Protein AF-A0A3N5TZY8-F1 (afdb_monomer_lite)

Structure (mmCIF, N/CA/C/O backbone):
data_AF-A0A3N5TZY8-F1
#
_entry.id   AF-A0A3N5TZY8-F1
#
loop_
_atom_site.group_PDB
_atom_site.id
_atom_site.type_symbol
_atom_site.label_atom_id
_atom_site.label_alt_id
_atom_site.label_comp_id
_atom_site.label_asym_id
_atom_site.label_entity_id
_atom_site.label_seq_id
_atom_site.pdbx_PDB_ins_code
_atom_site.Cartn_x
_atom_site.Cartn_y
_atom_site.Cartn_z
_a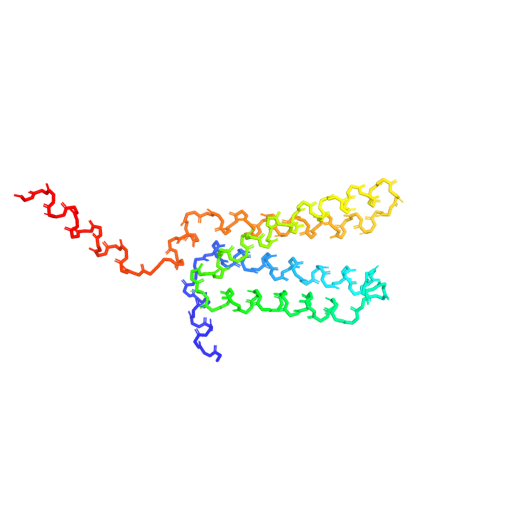tom_site.occupancy
_atom_site.B_iso_or_equiv
_atom_site.auth_seq_id
_atom_site.auth_comp_id
_atom_site.auth_asym_id
_atom_site.auth_atom_id
_atom_site.pdbx_PDB_model_num
ATOM 1 N N . MET A 1 1 ? -3.711 -16.053 18.775 1.00 50.53 1 MET A N 1
ATOM 2 C CA . MET A 1 1 ? -4.533 -16.013 17.538 1.00 50.53 1 MET A CA 1
ATOM 3 C C . MET A 1 1 ? -6.031 -15.819 17.811 1.00 50.53 1 MET A C 1
ATOM 5 O O . MET A 1 1 ? -6.630 -15.001 17.126 1.00 50.53 1 MET A O 1
ATOM 9 N N . LEU A 1 2 ? -6.630 -16.464 18.827 1.00 56.88 2 LEU A N 1
ATOM 10 C CA . LEU A 1 2 ? -8.052 -16.293 19.209 1.00 56.88 2 LEU A CA 1
ATOM 11 C C . LEU A 1 2 ? -8.488 -14.829 19.430 1.00 56.88 2 LEU A C 1
ATOM 13 O O . LEU A 1 2 ? -9.516 -14.411 18.905 1.00 56.88 2 LEU A O 1
ATOM 17 N N . ALA A 1 3 ? -7.658 -14.027 20.103 1.00 65.25 3 ALA A N 1
ATOM 18 C CA . ALA A 1 3 ? -7.949 -12.615 20.368 1.00 65.25 3 ALA A CA 1
ATOM 19 C C . ALA A 1 3 ? -7.985 -11.729 19.105 1.00 65.25 3 ALA A C 1
ATOM 21 O O . ALA A 1 3 ? -8.714 -10.743 19.068 1.00 65.25 3 ALA A O 1
ATOM 22 N N . ILE A 1 4 ? -7.218 -12.072 18.060 1.00 64.69 4 ILE A N 1
ATOM 23 C CA . ILE A 1 4 ? -7.213 -11.323 16.789 1.00 64.69 4 ILE A CA 1
ATOM 24 C C . ILE A 1 4 ? -8.485 -11.636 16.003 1.00 64.69 4 ILE A C 1
ATOM 26 O O . ILE A 1 4 ? -9.090 -10.731 15.440 1.00 64.69 4 ILE A O 1
ATOM 30 N N . ARG A 1 5 ? -8.925 -12.900 16.014 1.00 68.62 5 ARG A N 1
ATOM 31 C CA . ARG A 1 5 ? -10.154 -13.328 15.338 1.00 68.62 5 ARG A CA 1
ATOM 32 C C . ARG A 1 5 ? -11.398 -12.695 15.964 1.00 68.62 5 ARG A C 1
ATOM 34 O O . ARG A 1 5 ? -12.189 -12.103 15.247 1.00 68.62 5 ARG A O 1
ATOM 41 N N . GLN A 1 6 ? -11.513 -12.715 17.293 1.00 70.44 6 GLN A N 1
ATOM 42 C CA . GLN A 1 6 ? -12.619 -12.042 17.989 1.00 70.44 6 GLN A CA 1
ATOM 43 C C . GLN A 1 6 ? -12.626 -10.526 17.751 1.00 70.44 6 GLN A C 1
ATOM 45 O O . GLN A 1 6 ? -13.683 -9.945 17.520 1.00 70.44 6 GLN A O 1
ATOM 50 N N . LYS A 1 7 ? -11.448 -9.887 17.749 1.00 72.06 7 LYS A N 1
ATOM 51 C CA . LYS A 1 7 ? -11.318 -8.467 17.395 1.00 72.06 7 LYS A CA 1
ATOM 52 C C . LYS A 1 7 ? -11.697 -8.183 15.946 1.00 72.06 7 LYS A C 1
ATOM 54 O O . LYS A 1 7 ? -12.265 -7.137 15.669 1.00 72.06 7 LYS A O 1
ATOM 59 N N . TRP A 1 8 ? -11.364 -9.078 15.021 1.00 74.75 8 TRP A N 1
ATOM 60 C CA . TRP A 1 8 ? -11.760 -8.945 13.626 1.00 74.75 8 TRP A CA 1
ATOM 61 C C . TRP A 1 8 ? -13.278 -8.987 13.493 1.00 74.75 8 TRP A C 1
ATOM 63 O O . TRP A 1 8 ? -13.852 -8.137 12.825 1.00 74.75 8 TRP A O 1
ATOM 73 N N . ASP A 1 9 ? -13.951 -9.916 14.166 1.00 78.44 9 ASP A N 1
ATOM 74 C CA . ASP A 1 9 ? -15.403 -10.048 14.057 1.00 78.44 9 ASP A CA 1
ATOM 75 C C . ASP A 1 9 ? -16.139 -8.801 14.570 1.00 78.44 9 ASP A C 1
ATOM 77 O O . ASP A 1 9 ? -17.080 -8.358 13.908 1.00 78.44 9 ASP A O 1
ATOM 81 N N . SER A 1 10 ? -15.634 -8.149 15.626 1.00 77.12 10 SER A N 1
ATOM 82 C CA . SER A 1 10 ? -16.195 -6.903 16.175 1.00 77.12 10 SER A CA 1
ATOM 83 C C . SER A 1 10 ? -15.846 -5.619 15.405 1.00 77.12 10 SER A C 1
ATOM 85 O O . SER A 1 10 ? -16.407 -4.563 15.700 1.00 77.12 10 SER A O 1
ATOM 87 N N . MET A 1 11 ? -14.949 -5.665 14.411 1.00 78.50 11 MET A N 1
ATOM 88 C CA . MET A 1 11 ? -14.593 -4.477 13.624 1.00 78.50 11 MET A CA 1
ATOM 89 C C . MET A 1 11 ? -15.737 -4.023 12.701 1.00 78.50 11 MET A C 1
ATOM 91 O O . MET A 1 11 ? -16.323 -4.855 11.992 1.00 78.50 11 MET A O 1
ATOM 95 N N . PRO A 1 12 ? -15.960 -2.699 12.569 1.00 81.69 12 PRO A N 1
ATOM 96 C CA . PRO A 1 12 ? -16.850 -2.149 11.561 1.00 81.69 12 PRO A CA 1
ATOM 97 C C . PRO A 1 12 ? -16.432 -2.584 10.148 1.00 81.69 12 PRO A C 1
ATOM 99 O O . PRO A 1 12 ? -15.233 -2.675 9.848 1.00 81.69 12 PRO A O 1
ATOM 102 N N . PRO A 1 13 ? -17.389 -2.790 9.228 1.00 82.44 13 PRO A N 1
ATOM 103 C CA . PRO A 1 13 ? -17.091 -3.224 7.864 1.00 82.44 13 PRO A CA 1
ATOM 104 C C . PRO A 1 13 ? -16.195 -2.230 7.111 1.00 82.44 13 PRO A C 1
ATOM 106 O O . PRO A 1 13 ? -15.399 -2.637 6.267 1.00 82.44 13 PRO A O 1
ATOM 109 N N . VAL A 1 14 ? -16.273 -0.936 7.436 1.00 82.94 14 VAL A N 1
ATOM 110 C CA . VAL A 1 14 ? -15.402 0.104 6.866 1.00 82.94 14 VAL A CA 1
ATOM 111 C C . VAL A 1 14 ? -13.941 -0.102 7.269 1.00 82.94 14 VAL A C 1
ATOM 113 O O . VAL A 1 14 ? -13.055 0.002 6.422 1.00 82.94 14 VAL A O 1
ATOM 116 N N . VAL A 1 15 ? -13.688 -0.473 8.528 1.00 81.06 15 VAL A N 1
ATOM 117 C 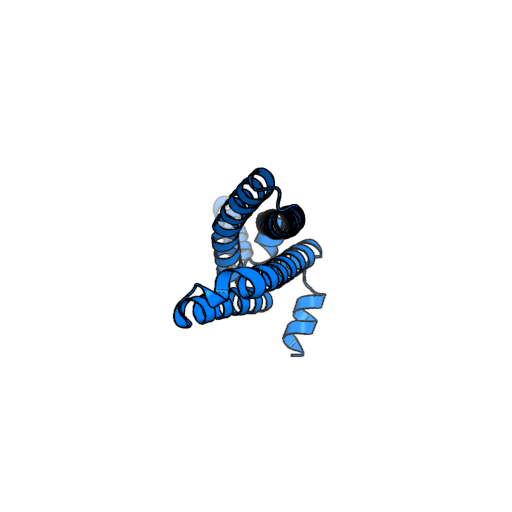CA . VAL A 1 15 ? -12.339 -0.775 9.021 1.00 81.06 15 VAL A CA 1
ATOM 118 C C . VAL A 1 15 ? -11.800 -2.018 8.321 1.00 81.06 15 VAL A C 1
ATOM 120 O O . VAL A 1 15 ? -10.703 -1.974 7.777 1.00 81.06 15 VAL A O 1
ATOM 123 N N . LYS A 1 16 ? -12.597 -3.089 8.218 1.00 84.19 16 LYS A N 1
ATOM 124 C CA . LYS A 1 16 ? -12.209 -4.313 7.490 1.00 84.19 16 LYS A CA 1
ATOM 125 C C . LYS A 1 16 ? -11.808 -4.013 6.046 1.00 84.19 16 LYS A C 1
ATOM 127 O O . LYS A 1 16 ? -10.752 -4.457 5.606 1.00 84.19 16 LYS A O 1
ATOM 132 N N . LYS A 1 17 ? -12.603 -3.208 5.331 1.00 86.44 17 LYS A N 1
ATOM 133 C CA . LYS A 1 17 ? -12.283 -2.765 3.963 1.00 86.44 17 LYS A CA 1
ATOM 134 C C . LYS A 1 17 ? -10.962 -2.000 3.908 1.00 86.44 17 LYS A C 1
ATOM 136 O O . LYS A 1 17 ? -10.139 -2.297 3.051 1.00 86.44 17 LYS A O 1
ATOM 141 N N . ALA A 1 18 ? -10.719 -1.082 4.847 1.00 85.56 18 ALA A N 1
ATOM 142 C CA . ALA A 1 18 ? -9.464 -0.336 4.923 1.00 85.56 18 ALA A CA 1
ATOM 143 C C . ALA A 1 18 ? -8.240 -1.254 5.078 1.00 85.56 18 ALA A C 1
ATOM 145 O O . ALA A 1 18 ? -7.233 -1.053 4.396 1.00 85.56 18 ALA A O 1
ATOM 146 N N . ILE A 1 19 ? -8.346 -2.265 5.952 1.00 85.12 19 ILE A N 1
ATOM 147 C CA . ILE A 1 19 ? -7.283 -3.243 6.219 1.00 85.12 19 ILE A CA 1
ATOM 148 C C . ILE A 1 19 ? -7.063 -4.146 5.008 1.00 85.12 19 ILE A C 1
ATOM 150 O O . ILE A 1 19 ? -5.924 -4.358 4.609 1.00 85.12 19 ILE A O 1
ATOM 154 N N . ILE A 1 20 ? -8.133 -4.648 4.390 1.00 88.25 20 ILE A N 1
ATOM 155 C CA . ILE A 1 20 ? -8.030 -5.494 3.195 1.00 88.25 20 ILE A CA 1
ATOM 156 C C . ILE A 1 20 ? -7.379 -4.711 2.051 1.00 88.25 20 ILE A C 1
ATOM 158 O O . ILE A 1 20 ? -6.433 -5.206 1.449 1.00 88.25 20 ILE A O 1
ATOM 162 N N . CYS A 1 21 ? -7.811 -3.472 1.792 1.00 88.94 21 CYS A N 1
ATOM 163 C CA . CYS A 1 21 ? -7.183 -2.614 0.784 1.00 88.94 21 CYS A CA 1
ATOM 164 C C . CYS A 1 21 ? -5.703 -2.351 1.092 1.00 88.94 21 CYS A C 1
ATOM 166 O O . CYS A 1 21 ? -4.890 -2.338 0.173 1.00 88.94 21 CYS A O 1
ATOM 168 N N . LEU A 1 22 ? -5.344 -2.179 2.369 1.00 88.06 22 LEU A N 1
ATOM 169 C CA . LEU A 1 22 ? -3.955 -1.999 2.792 1.00 88.06 22 LEU A CA 1
ATOM 170 C C . LEU A 1 22 ? -3.112 -3.251 2.515 1.00 88.06 22 LEU A C 1
ATOM 172 O O . LEU A 1 22 ? -2.033 -3.143 1.942 1.00 88.06 22 LEU A O 1
ATOM 176 N N . LEU A 1 23 ? -3.615 -4.430 2.895 1.00 89.50 23 LEU A N 1
ATOM 177 C CA . LEU A 1 23 ? -2.947 -5.715 2.670 1.00 89.50 23 LEU A CA 1
ATOM 178 C C . LEU A 1 23 ? -2.761 -5.991 1.179 1.00 89.50 23 LEU A C 1
ATOM 180 O O . LEU A 1 23 ? -1.676 -6.380 0.760 1.00 89.50 23 LEU A O 1
ATOM 184 N N . VAL A 1 24 ? -3.799 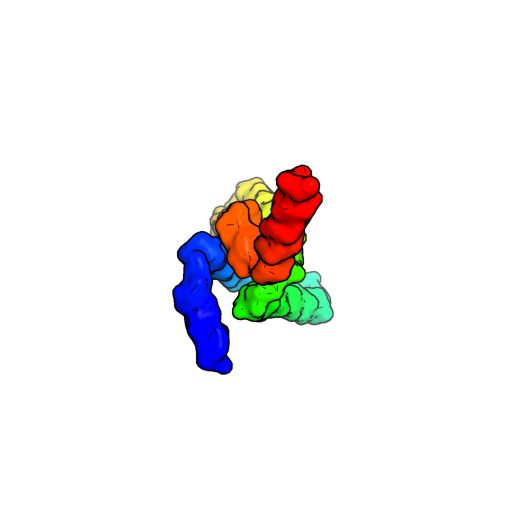-5.746 0.376 1.00 91.94 24 VAL A N 1
ATOM 185 C CA . VAL A 1 24 ? -3.732 -5.871 -1.084 1.00 91.94 24 VAL A CA 1
ATOM 186 C C . VAL A 1 24 ? -2.718 -4.883 -1.658 1.00 91.94 24 VAL A C 1
ATOM 188 O O . VAL A 1 24 ? -1.875 -5.288 -2.450 1.00 91.94 24 VAL A O 1
ATOM 191 N N . GLY A 1 25 ? -2.735 -3.619 -1.224 1.00 90.06 25 GLY A N 1
ATOM 192 C CA . GLY A 1 25 ? -1.767 -2.610 -1.662 1.00 90.06 25 GLY A CA 1
ATOM 193 C C . GLY A 1 25 ? -0.321 -3.026 -1.387 1.00 90.06 25 GLY A C 1
ATOM 194 O O . GLY A 1 25 ? 0.515 -2.952 -2.283 1.00 90.06 25 GLY A O 1
ATOM 195 N N . TRP A 1 26 ? -0.031 -3.538 -0.187 1.00 91.69 26 TRP A N 1
ATOM 196 C CA . TRP A 1 26 ? 1.301 -4.048 0.160 1.00 91.69 26 TRP A CA 1
ATOM 197 C C . TRP A 1 26 ? 1.679 -5.319 -0.601 1.00 91.69 26 TRP A C 1
ATOM 199 O O . TRP A 1 26 ? 2.819 -5.438 -1.041 1.00 91.69 26 TRP A O 1
ATOM 209 N N . ALA A 1 27 ? 0.742 -6.246 -0.806 1.00 91.50 27 ALA A N 1
ATOM 210 C CA . ALA A 1 27 ? 0.995 -7.453 -1.588 1.00 91.50 27 ALA A CA 1
ATOM 211 C C . ALA A 1 27 ? 1.375 -7.110 -3.036 1.00 91.50 27 ALA A C 1
ATOM 213 O O . ALA A 1 27 ? 2.383 -7.599 -3.543 1.00 91.50 27 ALA A O 1
ATOM 214 N N . VAL A 1 28 ? 0.618 -6.219 -3.681 1.00 92.25 28 VAL A N 1
ATOM 215 C CA . VAL A 1 28 ? 0.917 -5.780 -5.050 1.00 92.25 28 VAL A CA 1
ATOM 216 C C . VAL A 1 28 ? 2.192 -4.938 -5.098 1.00 92.25 28 VAL A C 1
ATOM 218 O O . VAL A 1 28 ? 3.003 -5.131 -6.003 1.00 92.25 28 VAL A O 1
ATOM 221 N N . HIS A 1 29 ? 2.437 -4.090 -4.091 1.00 91.12 29 HIS A N 1
ATOM 222 C CA . HIS A 1 29 ? 3.714 -3.391 -3.945 1.00 91.12 29 HIS A CA 1
ATOM 223 C C . HIS A 1 29 ? 4.885 -4.374 -3.919 1.00 91.12 29 HIS A C 1
ATOM 225 O O . HIS A 1 29 ? 5.865 -4.133 -4.609 1.00 91.12 29 HIS A O 1
ATOM 231 N N . TYR A 1 30 ? 4.803 -5.479 -3.173 1.00 90.19 30 TYR A N 1
ATOM 232 C CA . TYR A 1 30 ? 5.887 -6.461 -3.132 1.00 90.19 30 TYR A CA 1
ATOM 233 C C . TYR A 1 30 ? 6.065 -7.206 -4.450 1.00 90.19 30 TYR A C 1
ATOM 235 O O . TYR A 1 30 ? 7.203 -7.436 -4.845 1.00 90.19 30 TYR A O 1
ATOM 243 N N . ILE A 1 31 ? 4.982 -7.520 -5.166 1.00 90.56 31 ILE A N 1
ATOM 244 C CA . ILE A 1 31 ? 5.078 -8.095 -6.517 1.00 90.56 31 ILE A CA 1
ATOM 245 C C . ILE A 1 31 ? 5.846 -7.143 -7.440 1.00 90.56 31 ILE A C 1
ATOM 247 O O . ILE A 1 31 ? 6.778 -7.562 -8.121 1.00 90.56 31 ILE A O 1
ATOM 251 N N . PHE A 1 32 ? 5.500 -5.854 -7.428 1.00 88.94 32 PHE A N 1
ATOM 252 C CA . PHE A 1 32 ? 6.204 -4.847 -8.220 1.00 88.94 32 PHE A CA 1
ATOM 253 C C . PHE A 1 32 ? 7.655 -4.651 -7.752 1.00 88.94 32 PHE A C 1
ATOM 255 O O . PHE A 1 32 ? 8.577 -4.628 -8.561 1.00 88.94 32 PHE A O 1
ATOM 262 N N . TYR A 1 33 ? 7.872 -4.545 -6.443 1.00 88.31 33 TYR A N 1
ATOM 263 C CA . TYR A 1 33 ? 9.178 -4.275 -5.859 1.00 88.31 33 TYR A CA 1
ATOM 264 C C . TYR A 1 33 ? 10.158 -5.420 -6.120 1.00 88.31 33 TYR A C 1
ATOM 266 O O . TYR A 1 33 ? 11.231 -5.178 -6.661 1.00 88.31 33 TYR A O 1
ATOM 274 N N . PHE A 1 34 ? 9.793 -6.665 -5.808 1.00 87.62 34 PHE A N 1
ATOM 275 C CA . PHE A 1 34 ? 10.664 -7.818 -6.052 1.00 87.62 34 PHE A CA 1
ATOM 276 C C . PHE A 1 34 ? 10.795 -8.173 -7.530 1.00 87.62 34 PHE A C 1
ATOM 278 O O . PHE A 1 34 ? 11.837 -8.678 -7.925 1.00 87.62 34 PHE A O 1
ATOM 285 N N . GLY A 1 35 ? 9.775 -7.892 -8.344 1.00 86.56 35 GLY A N 1
ATOM 286 C CA . GLY A 1 35 ? 9.830 -8.159 -9.779 1.00 86.56 35 GLY A CA 1
ATOM 287 C C . GLY A 1 35 ? 10.682 -7.169 -10.574 1.00 86.56 35 GLY A C 1
ATOM 288 O O . GLY A 1 35 ? 11.187 -7.540 -11.627 1.00 86.56 35 GLY A O 1
ATOM 289 N N . PHE A 1 36 ? 10.817 -5.917 -10.112 1.00 84.50 36 PHE A N 1
ATOM 290 C CA . PHE A 1 36 ? 11.364 -4.839 -10.953 1.00 84.50 36 PHE A CA 1
ATOM 291 C C . PHE A 1 36 ? 12.333 -3.872 -10.264 1.00 84.50 36 PHE A C 1
ATOM 293 O O . PHE A 1 36 ? 12.933 -3.061 -10.959 1.00 84.50 36 PHE A O 1
ATOM 300 N N . ILE A 1 37 ? 12.454 -3.887 -8.932 1.00 83.31 37 ILE A N 1
ATOM 301 C CA . ILE A 1 37 ? 13.267 -2.905 -8.188 1.00 83.31 37 ILE A CA 1
ATOM 302 C C . ILE A 1 37 ? 14.290 -3.575 -7.263 1.00 83.31 37 ILE A C 1
ATOM 304 O O . ILE A 1 37 ? 15.370 -3.031 -7.063 1.00 83.31 37 ILE A O 1
ATOM 308 N N . ALA A 1 38 ? 13.974 -4.731 -6.678 1.00 82.12 38 ALA A N 1
ATOM 309 C CA . ALA A 1 38 ? 14.774 -5.327 -5.611 1.00 82.12 38 ALA A CA 1
ATOM 310 C C . ALA A 1 38 ? 16.197 -5.708 -6.044 1.00 82.12 38 ALA A C 1
ATOM 312 O O . ALA A 1 38 ? 17.100 -5.621 -5.218 1.00 82.12 38 ALA A O 1
ATOM 313 N N . GLU A 1 39 ? 16.402 -6.094 -7.308 1.00 80.12 39 GLU A N 1
ATOM 314 C CA . GLU A 1 39 ? 17.734 -6.428 -7.840 1.00 80.12 39 GLU A CA 1
ATOM 315 C C . GLU A 1 39 ? 18.658 -5.201 -7.921 1.00 80.12 39 GLU A C 1
ATOM 317 O O . GLU A 1 39 ? 19.861 -5.319 -7.704 1.00 80.12 39 GLU A O 1
ATOM 322 N N . ASP A 1 40 ? 18.089 -4.012 -8.142 1.00 82.75 40 ASP A N 1
ATOM 323 C CA . ASP A 1 40 ? 18.828 -2.749 -8.252 1.00 82.75 40 ASP A CA 1
ATOM 324 C C . ASP A 1 40 ? 19.037 -2.054 -6.894 1.00 82.75 40 ASP A C 1
ATOM 326 O O . ASP A 1 40 ? 19.621 -0.969 -6.812 1.00 82.75 40 ASP A O 1
ATOM 330 N N . GLN A 1 41 ? 18.521 -2.631 -5.806 1.00 81.56 41 GLN A N 1
ATOM 331 C CA . GLN A 1 41 ? 18.574 -2.051 -4.466 1.00 81.56 41 GLN A CA 1
ATOM 332 C C . GLN A 1 41 ? 19.467 -2.870 -3.540 1.00 81.56 41 GLN A C 1
ATOM 334 O O . GLN A 1 41 ? 19.535 -4.093 -3.603 1.00 81.56 41 GLN A O 1
ATOM 339 N N . SER A 1 42 ? 20.130 -2.188 -2.603 1.00 85.25 42 SER A N 1
ATOM 340 C CA . SER A 1 42 ? 20.882 -2.894 -1.562 1.00 85.25 42 SER A CA 1
ATOM 341 C C . SER A 1 42 ? 19.952 -3.776 -0.723 1.00 85.25 42 SER A C 1
ATOM 343 O O . SER A 1 42 ? 18.843 -3.359 -0.373 1.00 85.25 42 SER A O 1
ATOM 345 N N . GLU A 1 43 ? 20.437 -4.945 -0.302 1.00 82.12 43 GLU A N 1
ATOM 346 C CA . GLU A 1 43 ? 19.685 -5.882 0.546 1.00 82.12 43 GLU A CA 1
ATOM 347 C C . GLU A 1 43 ? 19.089 -5.202 1.787 1.00 82.12 43 GLU A C 1
ATOM 349 O O . GLU A 1 43 ? 17.960 -5.480 2.187 1.00 82.12 43 GLU A O 1
ATOM 354 N N . ARG A 1 44 ? 19.814 -4.237 2.369 1.00 81.81 44 ARG A N 1
ATOM 355 C CA . ARG A 1 44 ? 19.340 -3.444 3.510 1.00 81.81 44 ARG A CA 1
ATOM 356 C C . ARG A 1 44 ? 18.047 -2.687 3.194 1.00 81.81 44 ARG A C 1
ATOM 358 O O . ARG A 1 44 ? 17.151 -2.659 4.033 1.00 81.81 44 ARG A O 1
ATOM 365 N N . VAL A 1 45 ? 17.953 -2.060 2.023 1.00 82.69 45 VAL A N 1
ATOM 366 C CA . VAL A 1 45 ? 16.757 -1.312 1.599 1.00 82.69 45 VAL A CA 1
ATOM 367 C C . VAL A 1 45 ? 15.596 -2.275 1.350 1.00 82.69 45 VAL A C 1
ATOM 369 O O . VAL A 1 45 ? 14.481 -2.005 1.797 1.00 82.69 45 VAL A O 1
ATOM 372 N N . THR A 1 46 ? 15.873 -3.432 0.750 1.00 82.81 46 THR A N 1
ATOM 373 C CA . THR A 1 46 ? 14.895 -4.506 0.529 1.00 82.81 46 THR A CA 1
ATOM 374 C C . THR A 1 46 ? 14.308 -5.025 1.842 1.00 82.81 46 THR A C 1
ATOM 376 O O . THR A 1 46 ? 13.086 -5.061 2.008 1.00 82.81 46 THR A O 1
ATOM 379 N N . TYR A 1 47 ? 15.150 -5.346 2.828 1.00 82.94 47 TYR A N 1
ATOM 380 C CA . TYR A 1 47 ? 14.681 -5.778 4.148 1.00 82.94 47 TYR A CA 1
ATOM 381 C C . TYR A 1 47 ? 13.932 -4.676 4.898 1.00 82.94 47 TYR A C 1
ATOM 383 O O . TYR A 1 47 ? 12.973 -4.972 5.612 1.00 82.94 47 TYR A O 1
ATOM 391 N N . LEU A 1 48 ? 14.321 -3.409 4.723 1.00 85.75 48 LEU A N 1
ATOM 392 C CA . LEU A 1 48 ? 13.615 -2.280 5.325 1.00 85.75 48 LEU A CA 1
ATOM 393 C C . LEU A 1 48 ? 12.191 -2.156 4.762 1.00 85.75 48 LEU A C 1
ATOM 395 O O . LEU A 1 48 ? 11.245 -2.058 5.537 1.00 85.75 48 LEU A O 1
ATOM 399 N N . GLN A 1 49 ? 12.017 -2.217 3.439 1.00 80.88 49 GLN A N 1
ATOM 400 C CA . GLN A 1 49 ? 10.696 -2.165 2.792 1.00 80.88 49 GLN A CA 1
ATOM 401 C C . GLN A 1 49 ? 9.807 -3.347 3.203 1.00 80.88 49 GLN A C 1
ATOM 403 O O . GLN A 1 49 ? 8.612 -3.191 3.479 1.00 80.88 49 GLN A O 1
ATOM 408 N N . LEU A 1 50 ? 10.400 -4.538 3.311 1.00 83.94 50 LEU A N 1
ATOM 409 C CA . LEU A 1 50 ? 9.702 -5.730 3.781 1.00 83.94 50 LEU A CA 1
ATOM 410 C C . LEU A 1 50 ? 9.270 -5.589 5.251 1.00 83.94 50 LEU A C 1
ATOM 412 O O . LEU A 1 50 ? 8.113 -5.824 5.596 1.00 83.94 50 LEU A O 1
ATOM 416 N N . GLY A 1 51 ? 10.177 -5.125 6.113 1.00 84.12 51 GLY A N 1
ATOM 417 C CA . GLY A 1 51 ? 9.900 -4.885 7.528 1.00 84.12 51 GLY A CA 1
ATOM 418 C C . GLY A 1 51 ? 8.842 -3.806 7.755 1.00 84.12 51 GLY A C 1
ATOM 419 O O . GLY A 1 51 ? 7.970 -3.973 8.607 1.00 84.12 51 GLY A O 1
ATOM 420 N N . VAL A 1 52 ? 8.868 -2.727 6.969 1.00 83.00 52 VAL A N 1
ATOM 421 C CA . VAL A 1 52 ? 7.890 -1.636 7.052 1.00 83.00 52 VAL A CA 1
ATOM 422 C C . VAL A 1 52 ? 6.497 -2.128 6.668 1.00 83.00 52 VAL A C 1
ATOM 424 O O . VAL A 1 52 ? 5.569 -1.954 7.457 1.00 83.00 52 VAL A O 1
ATOM 427 N N . GLY A 1 53 ? 6.323 -2.785 5.520 1.00 80.38 53 GLY A N 1
ATOM 428 C CA . GLY A 1 53 ? 4.989 -3.232 5.108 1.00 80.38 53 GLY A CA 1
ATOM 429 C C . GLY A 1 53 ? 4.417 -4.328 6.009 1.00 80.38 53 GLY A C 1
ATOM 430 O O . GLY A 1 53 ? 3.267 -4.213 6.442 1.00 80.38 53 GLY A O 1
ATOM 431 N N . ILE A 1 54 ? 5.217 -5.325 6.410 1.00 83.12 54 ILE A N 1
ATOM 432 C CA . ILE A 1 54 ? 4.787 -6.344 7.387 1.00 83.12 54 ILE A CA 1
ATOM 433 C C . ILE A 1 54 ? 4.462 -5.694 8.738 1.00 83.12 54 ILE A C 1
ATOM 435 O O . ILE A 1 54 ? 3.418 -5.978 9.331 1.00 83.12 54 ILE A O 1
ATOM 439 N N . GLY A 1 55 ? 5.319 -4.790 9.216 1.00 81.69 55 GLY A N 1
ATOM 440 C CA . GLY A 1 55 ? 5.149 -4.094 10.489 1.00 81.69 55 GLY A CA 1
ATOM 441 C C . GLY A 1 55 ? 3.893 -3.227 10.524 1.00 81.69 55 GLY A C 1
ATOM 442 O O . GLY A 1 55 ? 3.160 -3.252 11.514 1.00 81.69 55 GLY A O 1
ATOM 443 N N . ILE A 1 56 ? 3.588 -2.517 9.437 1.00 79.44 56 ILE A N 1
ATOM 444 C CA . ILE A 1 56 ? 2.362 -1.722 9.296 1.00 79.44 56 ILE A CA 1
ATOM 445 C C . ILE A 1 56 ? 1.133 -2.635 9.309 1.00 79.44 56 ILE A C 1
ATOM 447 O O . ILE A 1 56 ? 0.200 -2.388 10.075 1.00 79.44 56 ILE A O 1
ATOM 451 N N . CYS A 1 57 ? 1.146 -3.719 8.529 1.00 79.31 57 CYS A N 1
ATOM 452 C CA . CYS A 1 57 ? 0.036 -4.671 8.473 1.00 79.31 57 CYS A CA 1
ATOM 453 C C . CYS A 1 57 ? -0.231 -5.320 9.841 1.00 79.31 57 CYS A C 1
ATOM 455 O O . CYS A 1 57 ? -1.381 -5.414 10.278 1.00 79.31 57 CYS A O 1
ATOM 457 N N . TYR A 1 58 ? 0.828 -5.690 10.564 1.00 7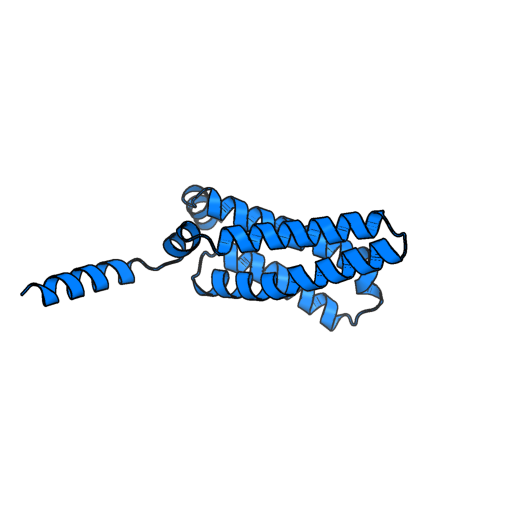8.19 58 TYR A N 1
ATOM 458 C CA . TYR A 1 58 ? 0.730 -6.218 11.922 1.00 78.19 58 TYR A CA 1
ATOM 459 C C . TYR A 1 58 ? 0.195 -5.175 12.914 1.00 78.19 58 TYR A C 1
ATOM 461 O O . TYR A 1 58 ? -0.752 -5.445 13.655 1.00 78.19 58 TYR A O 1
ATOM 469 N N . CYS A 1 59 ? 0.739 -3.954 12.908 1.00 73.75 59 CYS A N 1
ATOM 470 C CA . CYS A 1 59 ? 0.301 -2.875 13.796 1.00 73.75 59 CYS A CA 1
ATOM 471 C C . CYS A 1 59 ? -1.190 -2.559 13.627 1.00 73.75 59 CYS A C 1
ATOM 473 O O . CYS A 1 59 ? -1.896 -2.331 14.613 1.00 73.75 59 CYS A O 1
ATOM 475 N N . VAL A 1 60 ? -1.691 -2.594 12.394 1.00 69.50 60 VAL A N 1
ATOM 476 C CA . VAL A 1 60 ? -3.114 -2.412 12.094 1.00 69.50 60 VAL A CA 1
ATOM 477 C C . VAL A 1 60 ? -3.963 -3.545 12.649 1.00 69.50 60 VAL A C 1
ATOM 479 O O . VAL A 1 60 ? -4.989 -3.273 13.272 1.00 69.50 60 VAL A O 1
ATOM 482 N N . ALA A 1 61 ? -3.513 -4.796 12.520 1.00 67.19 61 ALA A N 1
ATOM 483 C CA . ALA A 1 61 ? -4.194 -5.945 13.116 1.00 67.19 61 ALA A CA 1
ATOM 484 C C . ALA A 1 61 ? -4.289 -5.839 14.653 1.00 67.19 61 ALA A C 1
ATOM 486 O O . ALA A 1 61 ? -5.217 -6.375 15.259 1.00 67.19 61 ALA A O 1
ATOM 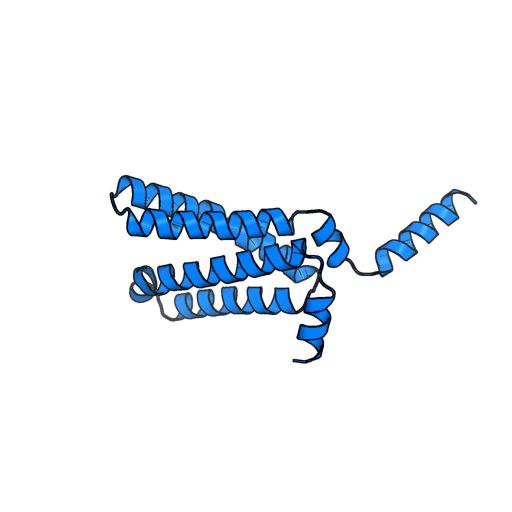487 N N . THR A 1 62 ? -3.373 -5.104 15.296 1.00 68.00 62 THR A N 1
ATOM 488 C CA . THR A 1 62 ? -3.407 -4.856 16.749 1.00 68.00 62 THR A CA 1
ATOM 489 C C . THR A 1 62 ? -4.305 -3.690 17.195 1.00 68.00 62 THR A C 1
ATOM 491 O O . THR A 1 62 ? -4.516 -3.537 18.400 1.00 68.00 62 THR A O 1
ATOM 494 N N . ILE A 1 63 ? -4.889 -2.914 16.266 1.00 66.00 63 ILE A N 1
ATOM 495 C CA . ILE A 1 63 ? -5.881 -1.838 16.516 1.00 66.00 63 ILE A CA 1
ATOM 496 C C . ILE A 1 63 ? -5.427 -0.819 17.573 1.00 66.00 63 ILE A C 1
ATOM 498 O O . ILE A 1 63 ? -6.148 -0.475 18.506 1.00 66.00 63 ILE A O 1
ATOM 502 N N . ARG A 1 64 ? -4.196 -0.328 17.469 1.00 67.44 64 ARG A N 1
ATOM 503 C CA . ARG A 1 64 ? -3.723 0.761 18.337 1.00 67.44 64 ARG A CA 1
ATOM 504 C C . ARG A 1 64 ? -3.886 2.110 17.622 1.00 67.44 64 ARG A C 1
ATOM 506 O O . ARG A 1 64 ? -3.615 2.191 16.426 1.00 67.44 64 ARG A O 1
ATOM 513 N N . GLN A 1 65 ? -4.253 3.190 18.325 1.00 65.69 65 GLN A N 1
ATOM 514 C CA . GLN A 1 65 ? -4.437 4.534 17.724 1.00 65.69 65 GLN A CA 1
ATOM 515 C C . GLN A 1 65 ? -3.257 5.003 16.870 1.00 65.69 65 GLN A C 1
ATOM 517 O O . GLN A 1 65 ? -3.442 5.581 15.797 1.00 65.69 65 GLN A O 1
ATOM 522 N N . TRP A 1 66 ? -2.039 4.736 17.341 1.00 69.69 66 TRP A N 1
ATOM 523 C CA . TRP A 1 66 ? -0.807 5.089 16.641 1.00 69.69 66 TRP A CA 1
ATOM 524 C C . TRP A 1 66 ? -0.668 4.399 15.269 1.00 69.69 66 TRP A C 1
ATOM 526 O O . TRP A 1 66 ? -0.070 4.963 14.360 1.00 69.69 66 TRP A O 1
ATOM 536 N N . ALA A 1 67 ? -1.302 3.239 15.066 1.00 74.25 67 ALA A N 1
ATOM 537 C CA . ALA A 1 67 ? -1.185 2.431 13.861 1.00 74.25 67 ALA A CA 1
ATOM 538 C C . ALA A 1 67 ? -1.996 3.060 12.733 1.00 74.25 67 ALA A C 1
ATOM 540 O O . ALA A 1 67 ? -1.528 3.107 11.600 1.00 74.25 67 ALA A O 1
ATOM 541 N N . ARG A 1 68 ? -3.162 3.645 13.055 1.00 78.75 68 ARG A N 1
ATOM 542 C CA . ARG A 1 68 ? -3.943 4.440 12.099 1.00 78.75 68 ARG A CA 1
ATOM 543 C C . ARG A 1 68 ? -3.132 5.626 11.584 1.00 78.75 68 ARG A C 1
ATOM 545 O O . ARG A 1 68 ? -3.088 5.851 10.380 1.00 78.75 68 ARG A O 1
ATOM 552 N N . ARG A 1 69 ? -2.471 6.364 12.486 1.00 78.81 69 ARG A N 1
ATOM 553 C CA . ARG A 1 69 ? -1.637 7.524 12.121 1.00 78.81 69 ARG A CA 1
ATOM 554 C C . ARG A 1 69 ? -0.461 7.113 11.238 1.00 78.81 69 ARG A C 1
ATOM 556 O O . ARG A 1 69 ? -0.243 7.751 10.215 1.00 78.81 69 ARG A O 1
ATOM 563 N N . MET A 1 70 ? 0.220 6.019 11.583 1.00 79.38 70 MET A N 1
ATOM 564 C CA . MET A 1 70 ? 1.294 5.462 10.757 1.00 79.38 70 MET A CA 1
ATOM 565 C C . MET A 1 70 ? 0.788 5.056 9.368 1.00 79.38 70 MET A C 1
ATOM 567 O O . MET A 1 70 ? 1.376 5.458 8.373 1.00 79.38 70 MET A O 1
ATOM 571 N N . CYS A 1 71 ? -0.336 4.341 9.266 1.00 83.06 71 CYS A N 1
ATOM 572 C CA . CYS A 1 71 ? -0.885 3.937 7.965 1.00 83.06 71 CYS A CA 1
ATOM 573 C C . CYS A 1 71 ? -1.268 5.120 7.088 1.00 83.06 71 CYS A C 1
ATOM 575 O O . CYS A 1 71 ? -1.005 5.100 5.894 1.00 83.06 71 CYS A O 1
ATOM 577 N N . ILE A 1 72 ? -1.876 6.151 7.676 1.00 85.88 72 ILE A N 1
ATOM 578 C CA . ILE A 1 72 ? -2.202 7.382 6.953 1.00 85.88 72 ILE A CA 1
ATOM 579 C C . ILE A 1 72 ? -0.918 8.028 6.430 1.00 85.88 72 ILE A C 1
ATOM 581 O O . ILE A 1 72 ? -0.849 8.353 5.250 1.00 85.88 72 ILE A O 1
ATOM 585 N N . PHE A 1 73 ? 0.101 8.165 7.281 1.00 85.81 73 PHE A N 1
ATOM 586 C CA . PHE A 1 73 ? 1.384 8.751 6.900 1.00 85.81 73 PHE A CA 1
ATOM 587 C C . PHE A 1 73 ? 2.045 7.990 5.742 1.00 85.81 73 PHE A C 1
ATOM 589 O O . PHE A 1 73 ? 2.396 8.595 4.732 1.00 85.81 73 PHE A O 1
ATOM 596 N N . PHE A 1 74 ? 2.139 6.661 5.838 1.00 84.62 74 PHE A N 1
ATOM 597 C CA . PHE A 1 74 ? 2.710 5.840 4.770 1.00 84.62 74 PHE A CA 1
ATOM 598 C C . PHE A 1 74 ? 1.868 5.883 3.493 1.00 84.62 74 PHE A C 1
ATOM 600 O O . PHE A 1 74 ? 2.419 6.089 2.416 1.00 84.62 74 PHE A O 1
ATOM 607 N N . ASN A 1 75 ? 0.541 5.767 3.587 1.00 87.12 75 ASN A N 1
ATOM 608 C CA . ASN A 1 75 ? -0.322 5.805 2.405 1.00 87.12 75 ASN A CA 1
ATOM 609 C C . ASN A 1 75 ? -0.266 7.165 1.690 1.00 87.12 75 ASN A C 1
ATOM 611 O O . ASN A 1 75 ? -0.309 7.195 0.464 1.00 87.12 75 ASN A O 1
ATOM 615 N N . ILE A 1 76 ? -0.116 8.277 2.421 1.00 89.62 76 ILE A N 1
ATOM 616 C CA . ILE A 1 76 ? 0.071 9.616 1.833 1.00 89.62 76 ILE A CA 1
ATOM 617 C C . ILE A 1 76 ? 1.342 9.693 0.983 1.00 89.62 76 ILE A C 1
ATOM 619 O O . ILE A 1 76 ? 1.347 10.422 -0.000 1.00 89.62 76 ILE A O 1
ATOM 623 N N . VAL A 1 77 ? 2.397 8.951 1.326 1.00 89.75 77 VAL A N 1
ATOM 624 C CA . VAL A 1 77 ? 3.629 8.883 0.519 1.00 89.75 77 VAL A CA 1
ATOM 625 C C . VAL A 1 77 ? 3.479 7.885 -0.632 1.00 89.75 77 VAL A C 1
ATOM 627 O O . VAL A 1 77 ? 3.863 8.171 -1.765 1.00 89.75 77 VAL A O 1
ATOM 630 N N . MET A 1 78 ? 2.879 6.724 -0.367 1.00 89.25 78 MET A N 1
ATOM 631 C CA . MET A 1 78 ? 2.757 5.636 -1.342 1.00 89.25 78 MET A CA 1
ATOM 632 C C . MET A 1 78 ? 1.860 6.006 -2.525 1.00 89.25 78 MET A C 1
ATOM 634 O O . MET A 1 78 ? 2.207 5.701 -3.662 1.00 89.25 78 MET A O 1
ATOM 638 N N . VAL A 1 79 ? 0.734 6.684 -2.283 1.00 92.69 79 VAL A N 1
ATOM 639 C CA . VAL A 1 79 ? -0.215 7.081 -3.339 1.00 92.69 79 VAL A CA 1
ATOM 640 C C . VAL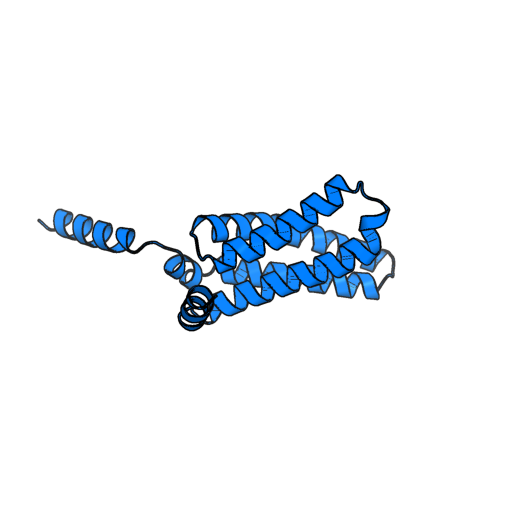 A 1 79 ? 0.433 7.963 -4.418 1.00 92.69 79 VAL A C 1
ATOM 642 O O . VAL A 1 79 ? 0.405 7.557 -5.579 1.00 92.69 79 VAL A O 1
ATOM 645 N N . PRO A 1 80 ? 1.039 9.128 -4.106 1.00 94.00 80 PRO A N 1
ATOM 646 C CA . PRO A 1 80 ? 1.668 9.968 -5.120 1.00 94.00 80 PRO A CA 1
ATOM 647 C C . PRO A 1 80 ? 2.879 9.286 -5.761 1.00 94.00 80 PRO A C 1
ATOM 649 O O . PRO A 1 80 ? 3.054 9.407 -6.968 1.00 94.00 80 PRO A O 1
ATOM 652 N N . MET A 1 81 ? 3.673 8.517 -5.006 1.00 93.06 81 MET A N 1
ATOM 653 C CA . MET A 1 81 ? 4.802 7.768 -5.570 1.00 93.06 81 MET A CA 1
ATOM 654 C C . MET A 1 81 ? 4.340 6.776 -6.649 1.00 93.06 81 MET A C 1
ATOM 656 O O . MET A 1 81 ? 4.862 6.781 -7.762 1.00 93.06 81 MET A O 1
ATOM 660 N N . TYR A 1 82 ? 3.327 5.958 -6.355 1.00 93.25 82 TYR A N 1
ATOM 661 C CA . TYR A 1 82 ? 2.787 4.997 -7.320 1.00 93.25 82 TYR A CA 1
ATOM 662 C C . TYR A 1 82 ? 2.034 5.661 -8.470 1.00 93.25 82 TYR A C 1
ATOM 664 O O . TYR A 1 82 ? 2.062 5.155 -9.589 1.00 93.25 82 TYR A O 1
ATOM 672 N N . PHE A 1 83 ? 1.408 6.811 -8.226 1.00 92.56 83 PHE A N 1
ATOM 673 C CA . PHE A 1 83 ? 0.796 7.605 -9.285 1.00 92.56 83 PHE A CA 1
ATOM 674 C C . PHE A 1 83 ? 1.845 8.148 -10.269 1.00 92.56 83 PHE A C 1
ATOM 676 O O . PHE A 1 83 ? 1.649 8.067 -11.480 1.00 92.56 83 PHE A O 1
ATOM 683 N N . LEU A 1 84 ? 2.992 8.621 -9.769 1.00 94.00 84 LEU A N 1
ATOM 684 C CA . LEU A 1 84 ? 4.120 9.036 -10.609 1.00 94.00 84 LEU A CA 1
ATOM 685 C C . LEU A 1 84 ? 4.689 7.865 -11.418 1.00 94.00 84 LEU A C 1
ATOM 687 O O . LEU A 1 84 ? 4.933 8.025 -12.613 1.00 94.00 84 LEU A O 1
ATOM 691 N N . PHE A 1 85 ? 4.841 6.680 -10.815 1.00 91.50 85 PHE A N 1
ATOM 692 C CA . PHE A 1 85 ? 5.249 5.482 -11.557 1.00 91.50 85 PHE A CA 1
ATOM 693 C C . PHE A 1 85 ? 4.244 5.096 -12.641 1.00 91.50 85 PHE A C 1
ATOM 695 O O . PHE A 1 85 ? 4.655 4.794 -13.759 1.00 91.50 85 PHE A O 1
ATOM 702 N N . ALA A 1 86 ? 2.941 5.168 -12.359 1.00 92.81 86 ALA A N 1
ATOM 703 C CA . ALA A 1 86 ? 1.913 4.903 -13.359 1.00 92.81 86 ALA A CA 1
ATOM 704 C C . ALA A 1 86 ? 2.038 5.860 -14.555 1.00 92.81 86 ALA A C 1
ATOM 706 O O . ALA A 1 86 ? 2.058 5.410 -15.699 1.00 92.81 86 ALA A O 1
ATOM 707 N N . ILE A 1 87 ? 2.211 7.163 -14.312 1.00 93.81 87 ILE A N 1
ATOM 708 C CA . ILE A 1 87 ? 2.436 8.147 -15.385 1.00 93.81 87 ILE A CA 1
ATOM 709 C C . ILE A 1 87 ? 3.705 7.812 -16.179 1.00 93.81 87 ILE A C 1
ATOM 711 O O . ILE A 1 87 ? 3.666 7.788 -17.409 1.00 93.81 87 ILE A O 1
ATOM 715 N N . ALA A 1 88 ? 4.812 7.510 -15.497 1.00 93.31 88 ALA A N 1
ATOM 716 C CA . ALA A 1 88 ? 6.079 7.180 -16.145 1.00 93.31 88 ALA A CA 1
ATOM 717 C C . ALA A 1 88 ? 5.970 5.923 -17.029 1.00 93.31 88 ALA A C 1
ATOM 719 O O . ALA A 1 88 ? 6.452 5.915 -18.162 1.00 93.31 88 ALA A O 1
ATOM 720 N N . PHE A 1 89 ? 5.291 4.871 -16.561 1.00 92.75 89 PHE A N 1
ATOM 721 C CA . PHE A 1 89 ? 5.088 3.649 -17.343 1.00 92.75 89 PHE A CA 1
ATOM 722 C C . PHE A 1 89 ? 4.089 3.823 -18.486 1.00 92.75 89 PHE A C 1
ATOM 724 O O . PHE A 1 89 ? 4.290 3.227 -19.545 1.00 92.75 89 PHE A O 1
ATOM 731 N N . ALA A 1 90 ? 3.071 4.671 -18.316 1.00 93.75 90 ALA A N 1
ATOM 732 C CA . ALA A 1 90 ? 2.166 5.049 -19.398 1.00 93.75 90 ALA A CA 1
ATOM 733 C C . ALA A 1 90 ? 2.919 5.782 -20.520 1.00 93.75 90 ALA A C 1
ATOM 735 O O . ALA A 1 90 ? 2.767 5.434 -21.689 1.00 93.75 90 ALA A O 1
ATOM 736 N N . GLN A 1 91 ? 3.788 6.737 -20.172 1.00 93.56 91 GLN A N 1
ATOM 737 C CA . GLN A 1 91 ? 4.648 7.435 -21.137 1.00 93.56 91 GLN A CA 1
ATOM 738 C C . GLN A 1 91 ? 5.664 6.497 -21.799 1.00 93.56 91 GLN A C 1
ATOM 740 O O . GLN A 1 91 ? 5.955 6.637 -22.983 1.00 93.56 91 GLN A O 1
ATOM 745 N N . GLY A 1 92 ? 6.175 5.515 -21.053 1.00 90.56 92 GLY A N 1
ATOM 746 C CA . GLY A 1 92 ? 7.092 4.492 -21.556 1.00 90.56 92 GLY A CA 1
ATOM 747 C C . GLY A 1 92 ? 6.431 3.355 -22.344 1.00 90.56 92 GLY A C 1
ATOM 748 O O . GLY A 1 92 ? 7.128 2.411 -22.708 1.00 90.56 92 GLY A O 1
ATOM 749 N N . GLY A 1 93 ? 5.111 3.387 -22.566 1.00 91.88 93 GLY A N 1
ATOM 750 C CA . GLY A 1 93 ? 4.372 2.354 -23.305 1.00 91.88 93 GLY A CA 1
ATOM 751 C C . GLY A 1 93 ? 4.288 0.987 -22.609 1.00 91.88 93 GLY A C 1
ATOM 752 O O . GLY A 1 93 ? 3.861 0.010 -23.220 1.00 91.88 93 GLY A O 1
ATOM 753 N N . LYS A 1 94 ? 4.678 0.889 -21.332 1.00 91.00 94 LYS A N 1
ATOM 754 C CA . LYS A 1 94 ? 4.672 -0.362 -20.558 1.00 91.00 94 LYS A CA 1
ATOM 755 C C . LYS A 1 94 ? 3.322 -0.545 -19.866 1.00 91.00 94 LYS A C 1
ATOM 757 O O . LYS A 1 94 ? 3.187 -0.281 -18.672 1.00 91.00 94 LYS A O 1
ATOM 762 N N . ILE A 1 95 ? 2.324 -0.992 -20.628 1.00 91.50 95 ILE A N 1
ATOM 763 C CA . ILE A 1 95 ? 0.928 -1.094 -20.169 1.00 91.50 95 ILE A CA 1
ATOM 764 C C . ILE A 1 95 ? 0.777 -2.008 -18.945 1.00 91.50 95 ILE A C 1
ATOM 766 O O . ILE A 1 95 ? 0.084 -1.632 -18.004 1.00 91.50 95 ILE A O 1
ATOM 770 N N . ASP A 1 96 ? 1.477 -3.144 -18.895 1.00 90.94 96 ASP A N 1
ATOM 771 C CA . ASP A 1 96 ? 1.391 -4.073 -17.757 1.00 90.94 96 ASP A CA 1
ATOM 772 C C . ASP A 1 96 ? 1.842 -3.418 -16.442 1.00 90.94 96 ASP A C 1
ATOM 774 O O . ASP A 1 96 ? 1.170 -3.515 -15.413 1.00 90.94 96 ASP A O 1
ATOM 778 N N . LEU A 1 97 ? 2.952 -2.674 -16.486 1.00 90.31 97 LEU A N 1
ATOM 779 C CA . LEU A 1 97 ? 3.481 -1.947 -15.330 1.00 90.31 97 LEU A CA 1
ATOM 780 C C . LEU A 1 97 ? 2.619 -0.742 -14.968 1.00 90.31 97 LEU A C 1
ATOM 782 O O . LEU A 1 97 ? 2.447 -0.450 -13.784 1.00 90.31 97 LEU A O 1
ATOM 786 N N . PHE A 1 98 ? 2.044 -0.063 -15.962 1.00 93.06 98 PHE A N 1
ATOM 787 C CA . PHE A 1 98 ? 1.055 0.985 -15.730 1.00 93.06 98 PHE A CA 1
ATOM 788 C C . PHE A 1 98 ? -0.151 0.437 -14.962 1.00 93.06 98 PHE A C 1
ATOM 790 O O . PHE A 1 98 ? -0.509 0.991 -13.927 1.00 93.06 98 PHE A O 1
ATOM 797 N N . VAL A 1 99 ? -0.741 -0.674 -15.413 1.00 93.69 99 VAL A N 1
ATOM 798 C CA . VAL A 1 99 ? -1.898 -1.289 -14.747 1.00 93.69 99 VAL A CA 1
ATOM 799 C C . VAL A 1 99 ? -1.537 -1.708 -13.324 1.00 93.69 99 VAL A C 1
ATOM 801 O O . VAL A 1 99 ? -2.277 -1.399 -12.390 1.00 93.69 99 VAL A O 1
ATOM 804 N N . LEU A 1 100 ? -0.380 -2.346 -13.134 1.00 92.31 100 LEU A N 1
ATOM 805 C CA . LEU A 1 100 ? 0.080 -2.801 -11.821 1.00 92.31 100 LEU A CA 1
ATOM 806 C C . LEU A 1 100 ? 0.287 -1.633 -10.839 1.00 92.31 100 LEU A C 1
ATOM 808 O O . LEU A 1 100 ? -0.174 -1.673 -9.694 1.00 92.31 100 LEU A O 1
ATOM 812 N N . THR A 1 101 ? 0.948 -0.565 -11.285 1.00 92.06 101 THR A N 1
ATOM 813 C CA . THR A 1 101 ? 1.235 0.613 -10.450 1.00 92.06 101 THR A CA 1
ATOM 814 C C . THR A 1 101 ? 0.001 1.476 -10.205 1.00 92.06 101 THR A C 1
ATOM 816 O O . THR A 1 101 ? -0.203 1.926 -9.077 1.00 92.06 101 THR A O 1
ATOM 819 N N . ALA A 1 102 ? -0.880 1.631 -11.197 1.00 93.38 102 ALA A N 1
ATOM 820 C CA . ALA A 1 102 ? -2.168 2.301 -11.041 1.00 93.38 102 ALA A CA 1
ATOM 821 C C . ALA A 1 102 ? -3.075 1.544 -10.061 1.00 93.38 102 ALA A C 1
ATOM 823 O O . ALA A 1 102 ? -3.659 2.154 -9.166 1.00 93.38 102 ALA A O 1
ATOM 824 N N . PHE A 1 103 ? -3.143 0.213 -10.163 1.00 94.44 103 PHE A N 1
ATOM 825 C CA . PHE A 1 103 ? -3.888 -0.613 -9.214 1.00 94.44 103 PHE A CA 1
ATOM 826 C C . PHE A 1 103 ? -3.345 -0.463 -7.788 1.00 94.44 103 PHE A C 1
ATOM 828 O O . PHE A 1 103 ? -4.117 -0.287 -6.845 1.00 94.44 103 PHE A O 1
ATOM 835 N N . THR A 1 104 ? -2.019 -0.454 -7.629 1.00 92.19 104 THR A N 1
ATOM 836 C CA . THR A 1 104 ? -1.369 -0.241 -6.326 1.00 92.19 104 THR A CA 1
ATOM 837 C C . THR A 1 104 ? -1.706 1.136 -5.747 1.00 92.19 104 THR A C 1
ATOM 839 O O . THR A 1 104 ? -2.095 1.234 -4.581 1.00 92.19 104 THR A O 1
ATOM 842 N N . ALA A 1 105 ? -1.640 2.195 -6.564 1.00 93.12 105 ALA A N 1
ATOM 843 C CA . ALA A 1 105 ? -2.029 3.548 -6.163 1.00 93.12 105 ALA A CA 1
ATOM 844 C C . ALA A 1 105 ? -3.490 3.597 -5.692 1.00 93.12 105 ALA A C 1
ATOM 846 O O . ALA A 1 105 ? -3.782 4.139 -4.627 1.00 93.12 105 ALA A O 1
ATOM 847 N N . VAL A 1 106 ? -4.401 2.984 -6.453 1.00 94.12 106 VAL A N 1
ATOM 848 C CA . VAL A 1 106 ? -5.833 2.921 -6.134 1.00 94.12 106 VAL A CA 1
ATOM 849 C C . VAL A 1 106 ? -6.084 2.140 -4.840 1.00 94.12 106 VAL A C 1
ATOM 851 O O . VAL A 1 106 ? -6.865 2.590 -4.002 1.00 94.12 106 VAL A O 1
ATOM 854 N N . ALA A 1 107 ? -5.398 1.017 -4.619 1.00 91.88 107 ALA A N 1
ATOM 855 C CA . ALA A 1 107 ? -5.523 0.229 -3.392 1.00 91.88 107 ALA A CA 1
ATOM 856 C C . ALA A 1 107 ? -5.097 1.026 -2.145 1.00 91.88 107 ALA A C 1
ATOM 858 O O . ALA A 1 107 ? -5.840 1.079 -1.156 1.00 91.88 107 ALA A O 1
ATOM 859 N N . PHE A 1 108 ? -3.950 1.714 -2.200 1.00 90.69 108 PHE A N 1
ATOM 860 C CA . PHE A 1 108 ? -3.504 2.584 -1.107 1.00 90.69 108 PHE A CA 1
ATOM 861 C C . PHE A 1 108 ? -4.392 3.821 -0.938 1.00 90.69 108 PHE A C 1
ATOM 863 O O . PHE A 1 108 ? -4.652 4.224 0.198 1.00 90.69 108 PHE A O 1
ATOM 870 N N . ALA A 1 109 ? -4.922 4.389 -2.025 1.00 90.44 109 ALA A N 1
ATOM 871 C CA . ALA A 1 109 ? -5.844 5.521 -1.974 1.00 90.44 109 ALA A CA 1
ATOM 872 C C . ALA A 1 109 ? -7.179 5.137 -1.321 1.00 90.44 109 ALA A C 1
ATOM 874 O O . ALA A 1 109 ? -7.667 5.860 -0.452 1.00 90.44 109 ALA A O 1
ATOM 875 N N . PHE A 1 110 ? -7.742 3.974 -1.659 1.00 91.44 110 PHE A N 1
ATOM 876 C CA . PHE A 1 110 ? -8.937 3.461 -0.987 1.00 91.44 110 PHE A CA 1
ATOM 877 C C . PHE A 1 110 ? -8.673 3.148 0.483 1.00 91.44 110 PHE A C 1
ATOM 879 O O . PHE A 1 110 ? -9.488 3.503 1.336 1.00 91.44 110 PHE A O 1
ATOM 886 N N . SER A 1 111 ? -7.525 2.543 0.804 1.00 88.75 111 SER A N 1
ATOM 887 C CA . SER A 1 111 ? -7.125 2.326 2.196 1.00 88.75 111 SER A CA 1
ATOM 888 C C . SER A 1 111 ? -7.060 3.652 2.963 1.00 88.75 111 SER A C 1
ATOM 890 O O . SER A 1 111 ? -7.689 3.787 4.011 1.00 88.75 111 SER A O 1
ATOM 892 N N . LEU A 1 112 ? -6.389 4.665 2.408 1.00 88.69 112 LEU A N 1
ATOM 893 C CA . LEU A 1 112 ? -6.306 6.009 2.981 1.00 88.69 112 LEU A CA 1
ATOM 894 C C . LEU A 1 112 ? -7.691 6.638 3.174 1.00 88.69 112 LEU A C 1
ATOM 896 O O . LEU A 1 112 ? -7.998 7.120 4.262 1.00 88.69 112 LEU A O 1
ATOM 900 N N . TYR A 1 113 ? -8.551 6.577 2.158 1.00 89.50 113 TYR A N 1
ATOM 901 C CA . TYR A 1 113 ? -9.913 7.105 2.216 1.00 89.50 113 TYR A CA 1
ATOM 902 C C . TYR A 1 113 ? -10.727 6.477 3.356 1.00 89.50 113 TYR A C 1
ATOM 904 O O . TYR A 1 113 ? -11.344 7.190 4.152 1.00 89.50 113 TYR A O 1
ATOM 912 N N . PHE A 1 114 ? -10.699 5.149 3.493 1.00 86.12 114 PHE A N 1
ATOM 913 C CA . PHE A 1 114 ? -11.415 4.471 4.575 1.00 86.12 114 PHE A CA 1
ATOM 914 C C . PHE A 1 114 ? -10.788 4.725 5.953 1.00 86.12 114 PHE A C 1
ATOM 916 O O . PHE A 1 114 ? -11.523 4.825 6.937 1.00 86.12 114 PHE A O 1
ATOM 923 N N . LEU A 1 115 ? -9.464 4.886 6.049 1.00 83.25 115 LEU A N 1
ATOM 924 C CA . LEU A 1 115 ? -8.779 5.236 7.303 1.00 83.25 115 LEU A CA 1
ATOM 925 C C . LEU A 1 115 ? -9.082 6.665 7.776 1.00 83.25 115 LEU A C 1
ATOM 927 O O . LEU A 1 115 ? -9.047 6.922 8.982 1.00 83.25 115 LEU A O 1
ATOM 931 N N . LEU A 1 116 ? -9.392 7.579 6.852 1.00 84.25 116 LEU A N 1
ATOM 932 C CA . LEU A 1 116 ? -9.766 8.966 7.148 1.00 84.25 116 LEU A CA 1
ATOM 933 C C . LEU A 1 116 ? -11.235 9.127 7.566 1.00 84.25 116 LEU A C 1
ATOM 935 O O . LEU A 1 116 ? -11.591 10.153 8.151 1.00 84.25 116 LEU A O 1
ATOM 939 N N . LYS A 1 117 ? -12.100 8.136 7.310 1.00 83.38 117 LYS A N 1
ATOM 940 C CA . LYS A 1 117 ? -13.504 8.198 7.739 1.00 83.38 117 LYS A CA 1
ATOM 941 C C . LYS A 1 117 ? -13.627 8.292 9.262 1.00 83.38 117 LYS A C 1
ATOM 943 O O . LYS A 1 117 ? -12.934 7.601 10.010 1.00 83.38 117 LYS A O 1
ATOM 948 N N . LYS A 1 118 ? -14.588 9.104 9.718 1.00 73.00 118 LYS A N 1
ATOM 949 C CA . LYS A 1 118 ? -14.881 9.326 11.146 1.00 73.00 118 LYS A CA 1
ATOM 950 C C . LYS A 1 118 ? -15.216 8.031 11.896 1.00 73.00 118 LYS A C 1
ATOM 952 O O . LYS A 1 118 ? -14.784 7.875 13.027 1.00 73.00 118 LYS A O 1
ATOM 957 N N . GLU A 1 119 ? -15.893 7.081 11.254 1.00 72.88 119 GLU A N 1
ATOM 958 C CA . GLU A 1 119 ? -16.193 5.757 11.829 1.00 72.88 119 GLU A CA 1
ATOM 959 C C . GLU A 1 119 ? -14.918 4.994 12.217 1.00 72.88 119 GLU A C 1
ATOM 961 O O . GLU A 1 119 ? -14.789 4.485 13.329 1.00 72.88 119 GLU A O 1
ATOM 966 N N . THR A 1 120 ? -13.923 4.996 11.328 1.00 73.19 120 THR A N 1
ATOM 967 C CA . THR A 1 120 ? -12.593 4.449 11.608 1.00 73.19 120 THR A CA 1
ATOM 968 C C . THR A 1 120 ? -11.878 5.280 12.670 1.00 73.19 120 THR A C 1
ATOM 970 O O . THR A 1 120 ? -11.065 4.765 13.434 1.00 73.19 120 THR A O 1
ATOM 973 N N . ALA A 1 121 ? -12.172 6.576 12.774 1.00 73.00 121 ALA A N 1
ATOM 974 C CA . ALA A 1 121 ? -11.575 7.405 13.806 1.00 73.00 121 ALA A CA 1
ATOM 975 C C . ALA A 1 121 ? -12.074 7.066 15.220 1.00 73.00 121 ALA A C 1
ATOM 977 O O . ALA A 1 121 ? -11.263 7.017 16.153 1.00 73.00 121 ALA A O 1
ATOM 978 N N . LEU A 1 122 ? -13.378 6.809 15.340 1.00 70.31 122 LEU A N 1
ATOM 979 C CA . LEU A 1 122 ? -14.075 6.447 16.574 1.00 70.31 122 LEU A CA 1
ATOM 980 C C . LEU A 1 122 ? -13.686 5.046 17.044 1.00 70.31 122 LEU A C 1
ATOM 982 O O . LEU A 1 122 ? -13.306 4.890 18.194 1.00 70.31 122 LEU A O 1
ATOM 986 N N . PHE A 1 123 ? -13.635 4.062 16.141 1.00 70.12 123 PHE A N 1
ATOM 987 C CA . PHE A 1 123 ? -13.256 2.687 16.496 1.00 70.12 123 PHE A CA 1
ATOM 988 C C . PHE A 1 123 ? -11.833 2.563 17.056 1.00 70.12 123 PHE A C 1
ATOM 990 O O . PHE A 1 123 ? -11.545 1.708 17.886 1.00 70.12 123 PHE A O 1
ATOM 997 N N . PHE A 1 124 ? -10.921 3.419 16.596 1.00 70.19 124 PHE A N 1
ATOM 998 C CA . PHE A 1 124 ? -9.570 3.447 17.139 1.00 70.19 124 PHE A CA 1
ATOM 999 C C . PHE A 1 124 ? -9.475 4.293 18.415 1.00 70.19 124 PHE A C 1
ATOM 1001 O O . PHE A 1 124 ? -8.419 4.269 19.025 1.00 70.19 124 PHE A O 1
ATOM 1008 N N . SER A 1 125 ? -10.492 5.057 18.827 1.00 64.88 125 SER A N 1
ATOM 1009 C CA . SER A 1 125 ? -10.405 5.915 20.017 1.00 64.88 125 SER A CA 1
ATOM 1010 C C . SER A 1 125 ? -10.640 5.158 21.327 1.00 64.88 125 SER A C 1
ATOM 1012 O O . SER A 1 125 ? -11.507 4.294 21.365 1.00 64.88 125 SER A O 1
ATOM 1014 N N . PRO A 1 126 ? -9.845 5.425 22.386 1.00 58.38 126 PRO A N 1
ATOM 1015 C CA . PRO A 1 126 ? -10.067 4.809 23.686 1.00 58.38 126 PRO A CA 1
ATOM 1016 C C . PRO A 1 126 ? -11.375 5.325 24.313 1.00 58.38 126 PRO A C 1
ATOM 1018 O O . PRO A 1 126 ? -11.735 6.480 24.065 1.00 58.38 126 PRO A O 1
ATOM 1021 N N . PRO A 1 127 ? -12.041 4.505 25.148 1.00 57.44 127 PRO A N 1
ATOM 1022 C CA . PRO A 1 127 ? -13.290 4.869 25.827 1.00 57.44 127 PRO A CA 1
ATOM 1023 C C . PRO A 1 127 ? -13.152 6.078 26.773 1.00 57.44 127 PRO A C 1
ATOM 1025 O O . PRO A 1 127 ? -14.117 6.799 26.986 1.00 57.44 127 PRO A O 1
ATOM 1028 N N . GLU A 1 128 ? -11.942 6.384 27.256 1.00 52.69 128 GLU A N 1
ATOM 1029 C CA . GLU A 1 128 ? -11.675 7.500 28.187 1.00 52.69 128 GLU A CA 1
ATOM 1030 C C . GLU A 1 128 ? -12.077 8.889 27.650 1.00 52.69 128 GLU A C 1
ATOM 1032 O O . GLU A 1 128 ? -12.296 9.818 28.421 1.00 52.69 128 GLU A O 1
ATOM 1037 N N . LYS A 1 129 ? -12.195 9.067 26.326 1.00 49.19 129 LYS A N 1
ATOM 1038 C CA . LYS A 1 129 ? -12.571 10.368 25.743 1.00 49.19 129 LYS A CA 1
ATOM 1039 C C . LYS A 1 129 ? -14.066 10.675 25.779 1.00 49.19 129 LYS A C 1
ATOM 1041 O O . LYS A 1 129 ? -14.420 11.823 25.524 1.00 49.19 129 LYS A O 1
ATOM 1046 N N . GLU A 1 130 ? -14.914 9.687 26.040 1.00 52.69 130 GLU A N 1
ATOM 1047 C CA . GLU A 1 130 ? -16.360 9.897 26.175 1.00 52.69 130 GLU A CA 1
ATOM 1048 C C . GLU A 1 130 ? -16.710 10.276 27.621 1.00 52.69 130 GLU A C 1
ATOM 1050 O O . GLU A 1 130 ? -17.379 11.286 27.822 1.00 52.69 130 GLU A O 1
ATOM 1055 N N . GLU A 1 131 ? -16.116 9.607 28.618 1.00 50.41 131 GLU A N 1
ATOM 1056 C CA . GLU A 1 131 ? -16.286 9.951 30.042 1.00 50.41 131 GLU A CA 1
ATOM 1057 C C . GLU A 1 131 ? -15.806 11.374 30.367 1.00 50.41 131 GLU A C 1
ATOM 1059 O O . GLU A 1 131 ? -16.487 12.125 31.059 1.00 50.41 131 GLU A O 1
ATOM 1064 N N . GLN A 1 132 ? -14.665 11.806 29.817 1.00 49.47 132 GLN A N 1
ATOM 1065 C CA . GLN A 1 132 ? -14.153 13.159 30.070 1.00 49.47 132 GLN A CA 1
ATOM 1066 C C . GLN A 1 132 ? -15.029 14.261 29.454 1.00 49.47 132 GLN A C 1
ATOM 1068 O O . GLN A 1 132 ? -15.002 15.393 29.924 1.00 49.47 132 GLN A O 1
ATOM 1073 N N . LYS A 1 133 ? -15.781 13.940 28.395 1.00 51.22 133 LYS A N 1
ATOM 1074 C CA . LYS A 1 133 ? -16.675 14.881 27.712 1.00 51.22 133 LYS A CA 1
ATOM 1075 C C . LYS A 1 133 ? -18.003 15.029 28.448 1.00 51.22 133 LYS A C 1
ATOM 1077 O O . LYS A 1 133 ? -18.479 16.145 28.587 1.00 51.22 133 LYS A O 1
ATOM 1082 N N . GLU A 1 134 ? -18.550 13.930 28.965 1.00 52.84 134 GLU A N 1
ATOM 1083 C CA . GLU A 1 134 ? -19.744 13.969 29.818 1.00 52.84 134 GLU A CA 1
ATOM 1084 C C . GLU A 1 134 ? -19.477 14.683 31.151 1.00 52.84 134 GLU A C 1
ATOM 1086 O O . GLU A 1 134 ? -20.326 15.440 31.616 1.00 52.84 134 GLU A O 1
ATOM 1091 N N . ILE A 1 135 ? -18.287 14.510 31.741 1.00 58.00 135 ILE A N 1
ATOM 1092 C CA . ILE A 1 135 ? -17.894 15.209 32.977 1.00 58.00 135 ILE A CA 1
ATOM 1093 C C . ILE A 1 135 ? -17.722 16.718 32.739 1.00 58.00 135 ILE A C 1
ATOM 1095 O O . ILE A 1 135 ? -18.157 17.516 33.567 1.00 58.00 135 ILE A O 1
ATOM 1099 N N . ASP A 1 136 ? -17.107 17.120 31.624 1.00 55.62 136 ASP A N 1
ATOM 1100 C CA . ASP A 1 136 ? -16.863 18.535 31.303 1.00 55.62 136 ASP A CA 1
ATOM 1101 C C . ASP A 1 136 ? -18.158 19.268 30.905 1.00 55.62 136 ASP A C 1
ATOM 1103 O O . ASP A 1 136 ? -18.368 20.404 31.321 1.00 55.62 136 ASP A O 1
ATOM 1107 N N . ASP A 1 137 ? -19.074 18.606 30.186 1.00 59.25 137 ASP A N 1
ATOM 1108 C CA . ASP A 1 137 ? -20.400 19.161 29.877 1.00 59.25 137 ASP A CA 1
ATOM 1109 C C . ASP A 1 137 ? -21.287 19.230 31.143 1.00 59.25 137 ASP A C 1
ATOM 1111 O O . ASP A 1 137 ? -21.946 20.240 31.383 1.00 59.25 137 ASP A O 1
ATOM 1115 N N . SER A 1 138 ? -21.226 18.228 32.031 1.00 62.50 138 SER A N 1
ATOM 1116 C CA . SER A 1 138 ? -21.925 18.243 33.330 1.00 62.50 138 SER A CA 1
ATOM 1117 C C . SER A 1 138 ? -21.416 19.325 34.290 1.00 62.50 138 SER A C 1
ATOM 1119 O O . SER A 1 138 ? -22.201 19.850 35.080 1.00 62.50 138 SER A O 1
ATOM 1121 N N . ALA A 1 139 ? -20.119 19.640 34.268 1.00 61.47 139 ALA A N 1
ATOM 1122 C CA . ALA A 1 139 ? -19.517 20.668 35.120 1.00 61.47 139 ALA A CA 1
ATOM 1123 C C . ALA A 1 139 ? -19.779 22.095 34.615 1.00 61.47 139 ALA A C 1
ATOM 1125 O O . ALA A 1 139 ? -19.573 23.055 35.353 1.00 61.47 139 ALA A O 1
ATOM 1126 N N . ARG A 1 140 ? -20.209 22.243 33.359 1.00 59.59 140 ARG A N 1
ATOM 1127 C CA . ARG A 1 140 ? -20.471 23.534 32.712 1.00 59.59 140 ARG A CA 1
ATOM 1128 C C . ARG A 1 140 ? -21.919 24.004 32.863 1.00 59.59 140 ARG A C 1
ATOM 1130 O O . ARG A 1 140 ? -22.174 25.199 32.732 1.00 59.59 140 ARG A O 1
ATOM 1137 N N . ASP A 1 141 ? -22.816 23.068 33.168 1.00 58.22 141 ASP A N 1
ATOM 1138 C CA . ASP A 1 141 ? -24.240 23.287 33.449 1.00 58.22 141 ASP A CA 1
ATOM 1139 C C . ASP A 1 141 ? -24.564 23.345 34.965 1.00 58.22 141 ASP A C 1
ATOM 1141 O O . ASP A 1 141 ? -25.737 23.427 35.337 1.00 58.22 141 ASP A O 1
ATOM 1145 N N . SER A 1 142 ? -23.543 23.309 35.840 1.00 51.38 142 SER A N 1
ATOM 1146 C CA . SER A 1 142 ? -23.645 23.473 37.308 1.00 51.38 142 SER A CA 1
ATOM 1147 C C . SER A 1 142 ? -23.089 24.819 37.769 1.00 51.38 142 SER A C 1
ATOM 1149 O O . SER A 1 142 ? -23.672 25.399 38.714 1.00 51.38 142 SER A O 1
#

Secondary structure (DSSP, 8-state):
-HHHHHHHHHS-HHHHHHHHHHHHHHHHHHHHHHHHTGGGS-HHHHHHHHHHHHHHHHHHHTT-HHHHHHHHHHHHHHHHHHHHHHHHHHHTT-HHHHHHHHHHHHHHHHHHHHHHSHHHHHHTS-THHHHHHHHHHHHH--

Foldseek 3Di:
DVVLVVVVVPDDVLLVLLLVLLLVLLVLVCVCCVVPPVVVDDPVVVVVSVCLSVVLSVVSSVLALVSLVSLLVVLVVLLVVLVVQLVVCVVVVNVVSNVSSVSSNVSSVSSNVSSPDVSVVVSSDDPVVVVVVVVVVVVVVD

Radius of gyration: 18.84 Å; chains: 1; bounding box: 45×40×61 Å

pLDDT: mean 80.14, std 12.55, range [49.19, 94.44]

Sequence (142 aa):
MLAIRQKWDSMPPVVKKAIICLLVGWAVHYIFYFGFIAEDQSERVTYLQLGVGIGICYCVATIRQWARRMCIFFNIVMVPMYFLFAIAFAQGGKIDLFVLTAFTAVAFAFSLYFLLKKETALFFSPPEKEEQKEIDDSARDS